Protein AF-A0A526TJ58-F1 (afdb_monomer)

Structure (mmCIF, N/CA/C/O backbone):
data_AF-A0A526TJ58-F1
#
_entry.id   AF-A0A526TJ58-F1
#
loop_
_atom_site.group_PDB
_atom_site.id
_atom_site.type_symbol
_atom_site.label_atom_id
_atom_site.label_alt_id
_atom_site.label_comp_id
_atom_site.label_asym_id
_atom_site.label_entity_id
_atom_site.label_seq_id
_atom_site.pdbx_PDB_ins_code
_atom_site.Cartn_x
_atom_site.Cartn_y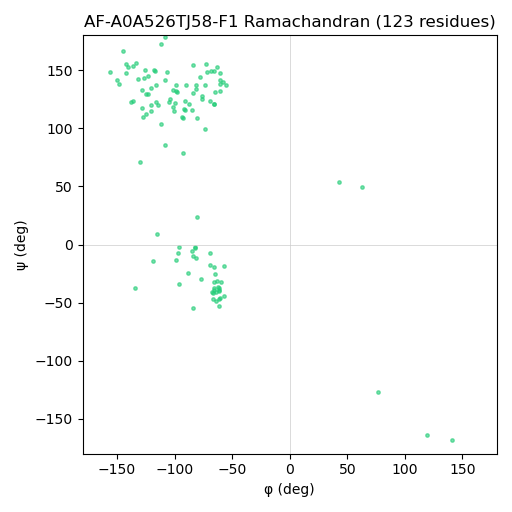
_atom_site.Cartn_z
_atom_site.occupancy
_atom_site.B_iso_or_equiv
_atom_site.auth_seq_id
_atom_site.auth_comp_id
_atom_site.auth_asym_id
_atom_site.auth_atom_id
_atom_site.pdbx_PDB_model_num
ATOM 1 N N . LYS A 1 1 ? -18.086 -5.359 22.900 1.00 91.00 1 LYS A N 1
ATOM 2 C CA . LYS A 1 1 ? -18.675 -4.005 22.788 1.00 91.00 1 LYS A CA 1
ATOM 3 C C . LYS A 1 1 ? -17.625 -2.907 22.737 1.00 91.00 1 LYS A C 1
ATOM 5 O O . LYS A 1 1 ? -16.603 -3.047 23.397 1.00 91.00 1 LYS A O 1
ATOM 10 N N . GLY A 1 2 ? -17.898 -1.819 22.021 1.00 97.38 2 GLY A N 1
ATOM 11 C CA . GLY A 1 2 ? -17.059 -0.619 22.021 1.00 97.38 2 GLY A CA 1
ATOM 12 C C . GLY A 1 2 ? -16.936 0.012 20.641 1.00 97.38 2 GLY A C 1
ATOM 13 O O . GLY A 1 2 ? -17.658 -0.345 19.713 1.00 97.38 2 GLY A O 1
ATOM 14 N N . ARG A 1 3 ? -16.010 0.953 20.512 1.00 97.62 3 ARG A N 1
ATOM 15 C CA . ARG A 1 3 ? -15.656 1.588 19.245 1.00 97.62 3 ARG A CA 1
ATOM 16 C C . ARG A 1 3 ? -14.277 1.099 18.822 1.00 97.62 3 ARG A C 1
ATOM 18 O O . ARG A 1 3 ? -13.432 0.923 19.690 1.00 97.62 3 ARG A O 1
ATOM 25 N N . LEU A 1 4 ? -14.089 0.874 17.526 1.00 98.25 4 LEU A N 1
ATOM 26 C CA . LEU A 1 4 ? -12.812 0.487 16.937 1.00 98.25 4 LEU A CA 1
ATOM 27 C C . LEU A 1 4 ? -12.484 1.449 15.792 1.00 98.25 4 LEU A C 1
ATOM 29 O O . LEU A 1 4 ? -13.163 1.431 14.760 1.00 98.25 4 LEU A O 1
ATOM 33 N N . ARG A 1 5 ? -11.477 2.301 15.989 1.00 97.94 5 ARG A N 1
ATOM 34 C CA . ARG A 1 5 ? -10.973 3.260 15.000 1.00 97.94 5 ARG A CA 1
ATOM 35 C C . ARG A 1 5 ? -9.854 2.628 14.188 1.00 97.94 5 ARG A C 1
ATOM 37 O O . ARG A 1 5 ? -8.849 2.188 14.741 1.00 97.94 5 ARG A O 1
ATOM 44 N N . ILE A 1 6 ? -10.023 2.617 12.874 1.00 97.56 6 ILE A N 1
ATOM 45 C CA . ILE A 1 6 ? -9.118 1.973 11.930 1.00 97.56 6 ILE A CA 1
ATOM 46 C C . ILE A 1 6 ? -8.640 3.006 10.913 1.00 97.56 6 ILE A C 1
ATOM 48 O O . ILE A 1 6 ? -9.466 3.666 10.289 1.00 97.56 6 ILE A O 1
ATOM 52 N N . SER A 1 7 ? -7.331 3.102 10.690 1.00 97.00 7 SER A N 1
ATOM 53 C CA . SER A 1 7 ? -6.779 3.797 9.520 1.00 97.00 7 SER A CA 1
ATOM 54 C C . SER A 1 7 ? -6.350 2.781 8.464 1.00 97.00 7 SER A C 1
ATOM 56 O O . SER A 1 7 ? -5.669 1.805 8.785 1.00 97.00 7 SER A O 1
ATOM 58 N N . ALA A 1 8 ? -6.716 2.989 7.199 1.00 96.44 8 ALA A N 1
ATOM 59 C CA . ALA A 1 8 ? -6.385 2.072 6.107 1.00 96.44 8 ALA A CA 1
ATOM 60 C C . ALA A 1 8 ? -6.048 2.808 4.794 1.00 96.44 8 ALA A C 1
ATOM 62 O O . ALA A 1 8 ? -6.545 3.916 4.584 1.00 96.44 8 ALA A O 1
ATOM 63 N N . PRO A 1 9 ? -5.261 2.195 3.884 1.00 94.31 9 PRO A N 1
ATOM 64 C CA . PRO A 1 9 ? -4.874 2.822 2.623 1.00 94.31 9 PRO A CA 1
ATOM 65 C C . PRO A 1 9 ? -6.090 3.030 1.722 1.00 94.31 9 PRO A C 1
ATOM 67 O O . PRO A 1 9 ? -7.037 2.227 1.749 1.00 94.31 9 PRO A O 1
ATOM 70 N N . LEU A 1 10 ? -6.067 4.070 0.891 1.00 92.38 10 LEU A N 1
ATOM 71 C CA . LEU A 1 10 ? -7.218 4.463 0.076 1.00 92.38 10 LEU A CA 1
ATOM 72 C C . LEU A 1 10 ? -7.623 3.351 -0.899 1.00 92.38 10 LEU A C 1
ATOM 74 O O . LEU A 1 10 ? -8.773 2.905 -0.895 1.00 92.38 10 LEU A O 1
ATOM 78 N N . LEU A 1 11 ? -6.668 2.848 -1.687 1.00 90.69 11 LEU A N 1
ATOM 79 C CA . LEU A 1 11 ? -6.932 1.809 -2.687 1.00 90.69 11 LEU A CA 1
ATOM 80 C C . LEU A 1 11 ? -7.396 0.494 -2.043 1.00 90.69 11 LEU A C 1
ATOM 82 O O . LEU A 1 11 ? -8.328 -0.153 -2.526 1.00 90.69 11 LEU A O 1
ATOM 86 N N . PHE A 1 12 ? -6.789 0.105 -0.917 1.00 92.94 12 PHE A N 1
ATOM 87 C CA . PHE A 1 12 ? -7.232 -1.063 -0.148 1.00 92.94 12 PHE A CA 1
ATOM 88 C C . PHE A 1 12 ? -8.672 -0.883 0.347 1.00 92.94 12 PHE A C 1
ATOM 90 O O . PHE A 1 12 ? -9.484 -1.811 0.317 1.00 92.94 12 PHE A O 1
ATOM 97 N N . SER A 1 13 ? -9.013 0.335 0.764 1.00 94.56 13 SER A N 1
ATOM 98 C CA . SER A 1 13 ? -10.341 0.640 1.277 1.00 94.56 13 SER A CA 1
ATOM 99 C C . SER A 1 13 ? -11.419 0.564 0.203 1.00 94.56 13 SER A C 1
ATOM 101 O O . SER A 1 13 ? -12.473 -0.031 0.435 1.00 94.56 13 SER A O 1
ATOM 103 N N . GLN A 1 14 ? -11.113 1.071 -0.992 1.00 93.19 14 GLN A N 1
ATOM 104 C CA . GLN A 1 14 ? -11.988 1.000 -2.163 1.00 93.19 14 GLN A CA 1
ATOM 105 C C . GLN A 1 14 ? -12.195 -0.435 -2.668 1.00 93.19 14 GLN A C 1
ATOM 107 O O . GLN A 1 14 ? -13.264 -0.757 -3.181 1.00 93.19 14 GLN A O 1
ATOM 112 N N . THR A 1 15 ? -11.194 -1.305 -2.519 1.00 93.25 15 THR A N 1
ATOM 113 C CA . THR A 1 15 ? -11.219 -2.661 -3.097 1.00 93.25 15 THR A CA 1
ATOM 114 C C . THR A 1 15 ? -11.684 -3.747 -2.124 1.00 93.25 15 THR A C 1
ATOM 116 O O . THR A 1 15 ? -12.329 -4.706 -2.551 1.00 93.25 15 THR A O 1
ATOM 119 N N . ALA A 1 16 ? -11.383 -3.626 -0.826 1.00 93.44 16 ALA A N 1
ATOM 120 C CA . ALA A 1 16 ? -11.575 -4.713 0.140 1.00 93.44 16 ALA A CA 1
ATOM 121 C C . ALA A 1 16 ? -12.248 -4.295 1.457 1.00 93.44 16 ALA A C 1
ATOM 123 O O . ALA A 1 16 ? -13.051 -5.068 1.996 1.00 93.44 16 ALA A O 1
ATOM 124 N N . MET A 1 17 ? -11.956 -3.101 1.986 1.00 9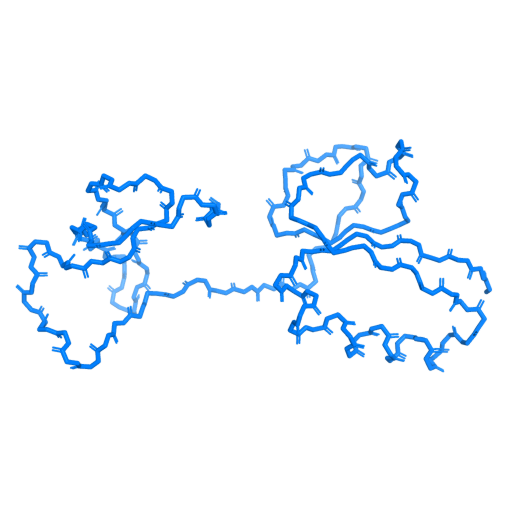4.75 17 MET A N 1
ATOM 125 C CA . MET A 1 17 ? -12.342 -2.753 3.363 1.00 94.75 17 MET A CA 1
ATOM 126 C C . MET A 1 17 ? -13.854 -2.749 3.587 1.00 94.75 17 MET A C 1
ATOM 128 O O . MET A 1 17 ? -14.300 -3.210 4.632 1.00 94.75 17 MET A O 1
ATOM 132 N N . GLY A 1 18 ? -14.657 -2.323 2.606 1.00 94.44 18 GLY A N 1
ATOM 133 C CA . GLY A 1 18 ? -16.121 -2.348 2.729 1.00 94.44 18 GLY A CA 1
ATOM 134 C C . GLY A 1 18 ? -16.675 -3.749 3.023 1.00 94.44 18 GLY A C 1
ATOM 135 O O . GLY A 1 18 ? -17.481 -3.924 3.937 1.00 94.44 18 GLY A O 1
ATOM 136 N N . ARG A 1 19 ? -16.181 -4.776 2.314 1.00 95.94 19 ARG A N 1
ATOM 137 C CA . ARG A 1 19 ? -16.584 -6.176 2.539 1.00 95.94 19 ARG A CA 1
ATOM 138 C C . ARG A 1 19 ? -16.114 -6.683 3.905 1.00 95.94 19 ARG A C 1
ATOM 140 O O . ARG A 1 19 ? -16.872 -7.363 4.593 1.00 95.94 19 ARG A O 1
ATOM 147 N N . ILE A 1 20 ? -14.884 -6.348 4.294 1.00 96.12 20 ILE A N 1
ATOM 148 C CA . ILE A 1 20 ? -14.302 -6.747 5.585 1.00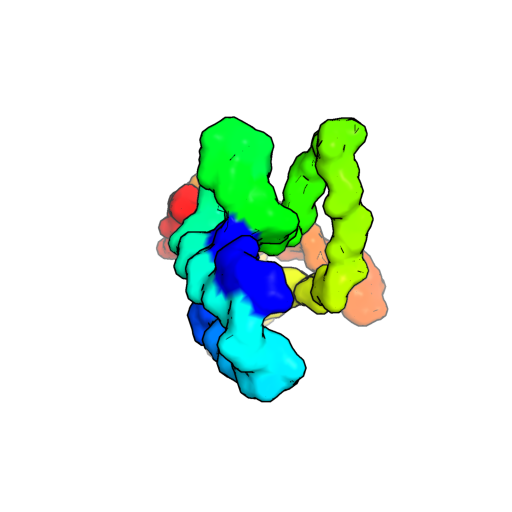 96.12 20 ILE A CA 1
ATOM 149 C C . ILE A 1 20 ? -15.080 -6.110 6.743 1.00 96.12 20 ILE A C 1
ATOM 151 O O . ILE A 1 20 ? -15.492 -6.816 7.662 1.00 96.12 20 ILE A O 1
ATOM 155 N N . ALA A 1 21 ? -15.328 -4.801 6.674 1.00 96.75 21 ALA A N 1
ATOM 156 C CA . ALA A 1 21 ? -16.054 -4.043 7.687 1.00 96.75 21 ALA A CA 1
ATOM 157 C C . ALA A 1 21 ? -17.485 -4.563 7.861 1.00 96.75 21 ALA A C 1
ATOM 159 O O . ALA A 1 21 ? -17.911 -4.799 8.989 1.00 96.75 21 ALA A O 1
ATOM 160 N N . ALA A 1 22 ? -18.201 -4.810 6.759 1.00 97.31 22 ALA A N 1
ATOM 161 C CA . ALA A 1 22 ? -19.550 -5.367 6.808 1.00 97.31 22 ALA A CA 1
ATOM 162 C C . ALA A 1 22 ? -19.569 -6.759 7.462 1.00 97.31 22 ALA A C 1
ATOM 164 O O . ALA A 1 22 ? -20.370 -7.011 8.362 1.00 97.31 22 ALA A O 1
ATOM 165 N N . GLY A 1 23 ? -18.652 -7.649 7.065 1.00 98.12 23 GLY A N 1
ATOM 166 C CA . GLY A 1 23 ? -18.537 -8.981 7.665 1.00 98.12 23 GLY A CA 1
ATOM 167 C C . GLY A 1 23 ? -18.203 -8.935 9.159 1.00 98.12 23 GLY A C 1
ATOM 168 O O . GLY A 1 23 ? -18.777 -9.686 9.948 1.00 98.12 23 GLY A O 1
ATOM 169 N N . PHE A 1 24 ? -17.316 -8.024 9.564 1.00 98.00 24 PHE A N 1
ATOM 170 C CA . PHE A 1 24 ? -16.972 -7.825 10.969 1.00 98.00 24 PHE A CA 1
ATOM 171 C C . PHE A 1 24 ? -18.157 -7.276 11.775 1.00 98.00 24 PHE A C 1
ATOM 173 O O . PHE A 1 24 ? -18.472 -7.825 12.827 1.00 98.00 24 PHE A O 1
ATOM 180 N N . ALA A 1 25 ? -18.843 -6.246 11.272 1.00 97.94 25 ALA A N 1
ATOM 181 C CA . ALA A 1 25 ? -19.984 -5.626 11.947 1.00 97.94 25 ALA A CA 1
ATOM 182 C C . ALA A 1 25 ? -21.149 -6.610 12.151 1.00 97.94 25 ALA A C 1
ATOM 184 O O . ALA A 1 25 ? -21.773 -6.611 13.208 1.00 97.94 25 ALA A O 1
ATOM 185 N N . LEU A 1 26 ? -21.398 -7.500 11.180 1.00 98.31 26 LEU A N 1
ATOM 186 C CA . LEU A 1 26 ? -22.393 -8.571 11.318 1.00 98.31 26 LEU A CA 1
ATOM 187 C C . LEU A 1 26 ? -22.009 -9.590 12.398 1.00 98.31 26 LEU A C 1
ATOM 189 O O . LEU A 1 26 ? -22.871 -10.070 13.131 1.00 98.31 26 LEU A O 1
ATOM 193 N N . LYS A 1 27 ? -20.719 -9.929 12.503 1.00 98.50 27 LYS A N 1
ATOM 194 C CA . LYS A 1 27 ? -20.219 -10.902 13.485 1.00 98.50 27 LYS A CA 1
ATOM 195 C C . LYS A 1 27 ? -20.124 -10.321 14.900 1.00 98.50 27 LYS A C 1
ATOM 197 O O . LYS A 1 27 ? -20.262 -11.062 15.870 1.00 98.50 27 LYS A O 1
ATOM 202 N N . PHE A 1 28 ? -19.887 -9.017 15.019 1.00 98.38 28 PHE A N 1
ATOM 203 C CA . PHE A 1 28 ? -19.675 -8.317 16.286 1.00 98.38 28 PHE A CA 1
ATOM 204 C C . PHE A 1 28 ? -20.565 -7.065 16.377 1.00 98.38 28 PHE A C 1
ATOM 206 O O . PHE A 1 28 ? -20.055 -5.945 16.338 1.00 98.38 28 PHE A O 1
ATOM 213 N N . PRO A 1 29 ? -21.892 -7.228 16.542 1.00 97.94 29 PRO A N 1
ATOM 214 C CA . PRO A 1 29 ? -22.859 -6.126 16.446 1.00 97.94 29 PRO A CA 1
ATOM 215 C C . PRO A 1 29 ? -22.715 -5.065 17.546 1.00 97.94 29 PRO A C 1
ATOM 217 O O . PRO A 1 29 ? -23.179 -3.940 17.400 1.00 97.94 29 PRO A O 1
ATOM 220 N N . GLU A 1 30 ? -22.053 -5.399 18.654 1.00 98.38 30 GLU A N 1
ATOM 221 C CA . GLU A 1 30 ? -21.775 -4.452 19.737 1.00 98.38 30 GLU A CA 1
ATOM 222 C C . GLU A 1 30 ? -20.539 -3.570 19.481 1.00 98.38 30 GLU A C 1
ATOM 224 O O . GLU A 1 30 ? -20.171 -2.763 20.343 1.00 98.38 30 GLU A O 1
ATOM 229 N N . VAL A 1 31 ? -19.827 -3.780 18.369 1.00 98.44 31 VAL A N 1
ATOM 230 C CA . VAL A 1 31 ? -18.640 -3.005 17.995 1.00 98.44 31 VAL A CA 1
ATOM 231 C C . VAL A 1 31 ? -18.996 -2.034 16.877 1.00 98.44 31 VAL A C 1
ATOM 233 O O . VAL A 1 31 ? -19.421 -2.435 15.797 1.00 98.44 31 VAL A O 1
ATOM 236 N N . ARG A 1 32 ? -18.772 -0.742 17.116 1.00 98.00 32 ARG A N 1
ATOM 237 C CA . ARG A 1 32 ? -18.896 0.302 16.098 1.00 98.00 32 ARG A CA 1
ATOM 238 C C . ARG A 1 32 ? -17.546 0.533 15.428 1.00 98.00 32 ARG A C 1
ATOM 240 O O . ARG A 1 32 ? -16.605 0.973 16.085 1.00 98.00 32 ARG A O 1
ATOM 247 N N . LEU A 1 33 ? -17.472 0.266 14.129 1.00 98.00 33 LEU A N 1
ATOM 248 C CA . LEU A 1 33 ? -16.294 0.567 13.319 1.00 98.00 33 LEU A CA 1
ATOM 249 C C . LEU A 1 33 ? -16.290 2.042 12.897 1.00 98.00 33 LEU A C 1
ATOM 251 O O . LEU A 1 33 ? -17.300 2.553 12.414 1.00 98.00 33 LEU A O 1
ATOM 255 N N . GLU A 1 34 ? -15.143 2.697 13.034 1.00 97.31 34 GLU A N 1
ATOM 256 C CA . GLU A 1 34 ? -14.833 3.987 12.413 1.00 97.31 34 GLU A CA 1
ATOM 257 C C . GLU A 1 34 ? -13.606 3.791 11.530 1.00 97.31 34 GLU A C 1
ATOM 259 O O . GLU A 1 34 ? -12.539 3.463 12.036 1.00 97.31 34 GLU A O 1
ATOM 264 N N . VAL A 1 35 ? -13.755 3.943 10.215 1.00 96.69 35 VAL A N 1
ATOM 265 C CA . VAL A 1 35 ? -12.663 3.711 9.263 1.00 96.69 35 VAL A CA 1
ATOM 266 C C . VAL A 1 35 ? -12.288 5.027 8.594 1.00 96.69 35 VAL A C 1
ATOM 268 O O . VAL A 1 35 ? -13.117 5.623 7.908 1.00 96.69 35 VAL A O 1
ATOM 271 N N . THR A 1 36 ? -11.038 5.444 8.766 1.00 96.00 36 THR A N 1
ATOM 272 C CA . THR A 1 36 ? -10.420 6.557 8.042 1.00 96.00 36 THR A CA 1
ATOM 273 C C . THR A 1 36 ? -9.591 6.004 6.888 1.00 96.00 36 THR A C 1
ATOM 275 O O . THR A 1 36 ? -8.799 5.077 7.070 1.00 96.00 36 THR A O 1
ATOM 278 N N . THR A 1 37 ? -9.772 6.566 5.694 1.00 95.31 37 THR A N 1
ATOM 279 C CA . THR A 1 37 ? -9.097 6.113 4.472 1.00 95.31 37 THR A CA 1
ATOM 280 C C . THR A 1 37 ? -8.105 7.167 3.994 1.00 95.31 37 THR A C 1
ATOM 282 O O . THR A 1 37 ? -8.512 8.185 3.435 1.00 95.31 37 THR A O 1
ATOM 285 N N . GLU A 1 38 ? -6.818 6.933 4.220 1.00 90.94 38 GLU A N 1
ATOM 286 C CA . GLU A 1 38 ? -5.741 7.861 3.869 1.00 90.94 38 GLU A CA 1
ATOM 287 C C . GLU A 1 38 ? -4.411 7.113 3.707 1.00 90.94 38 GLU A C 1
ATOM 289 O O . GLU A 1 38 ? -4.173 6.106 4.375 1.00 90.94 38 GLU A O 1
ATOM 294 N N . ASP A 1 39 ? -3.543 7.611 2.825 1.00 88.69 39 ASP A N 1
ATOM 295 C CA . ASP A 1 39 ? -2.263 6.960 2.497 1.00 88.69 39 ASP A CA 1
ATOM 296 C C . ASP A 1 39 ? -1.070 7.523 3.286 1.00 88.69 39 ASP A C 1
ATOM 298 O O . ASP A 1 39 ? 0.047 7.026 3.168 1.00 88.69 39 ASP A O 1
ATOM 302 N N . ARG A 1 40 ? -1.285 8.542 4.127 1.00 88.31 40 ARG A N 1
ATOM 303 C CA . ARG A 1 40 ? -0.216 9.098 4.965 1.00 88.31 40 ARG A CA 1
ATOM 304 C C . ARG A 1 40 ? 0.163 8.159 6.115 1.00 88.31 40 ARG A C 1
ATOM 306 O O . ARG A 1 40 ? -0.654 7.372 6.613 1.00 88.31 40 ARG A O 1
ATOM 313 N N . ALA A 1 41 ? 1.398 8.309 6.587 1.00 87.00 41 ALA A N 1
ATOM 314 C CA . ALA A 1 41 ? 1.776 7.833 7.909 1.00 87.00 41 ALA A CA 1
ATOM 315 C C . ALA A 1 41 ? 0.922 8.544 8.974 1.00 87.00 41 ALA A C 1
ATOM 317 O O . ALA A 1 41 ? 0.589 9.726 8.836 1.00 87.00 41 ALA A O 1
ATOM 318 N N . VAL A 1 42 ? 0.529 7.790 9.996 1.00 89.94 42 VAL A N 1
ATOM 319 C CA . VAL A 1 42 ? -0.280 8.270 11.119 1.00 89.94 42 VAL A CA 1
ATOM 320 C C . VAL A 1 42 ? 0.437 7.911 12.405 1.00 89.94 42 VAL A C 1
ATOM 322 O O . VAL A 1 42 ? 1.022 6.828 12.488 1.00 89.94 42 VAL A O 1
ATOM 325 N N . ASP A 1 43 ? 0.360 8.783 13.400 1.00 90.38 43 ASP A N 1
ATOM 326 C CA . ASP A 1 43 ? 0.741 8.408 14.756 1.00 90.38 43 ASP A CA 1
ATOM 327 C C . ASP A 1 43 ? -0.435 7.657 15.385 1.00 90.38 43 ASP A C 1
ATOM 329 O O . ASP A 1 43 ? -1.499 8.218 15.654 1.00 90.38 43 ASP A O 1
ATOM 333 N N . MET A 1 44 ? -0.275 6.348 15.567 1.00 91.56 44 MET A N 1
ATOM 334 C CA . MET A 1 44 ? -1.353 5.499 16.066 1.00 91.56 44 MET A CA 1
ATOM 335 C C . MET A 1 44 ? -1.788 5.883 17.490 1.00 91.56 44 MET A C 1
ATOM 337 O O . MET A 1 44 ? -2.967 5.733 17.822 1.00 91.56 44 MET A O 1
ATOM 341 N N . ILE A 1 45 ? -0.865 6.391 18.311 1.00 89.75 45 ILE A N 1
ATOM 342 C CA . ILE A 1 45 ? -1.100 6.716 19.719 1.00 89.75 45 ILE A CA 1
ATOM 343 C C . ILE A 1 45 ? -1.713 8.111 19.831 1.00 89.75 45 ILE A C 1
ATOM 345 O O . ILE A 1 45 ? -2.791 8.257 20.413 1.00 89.75 45 ILE A O 1
ATOM 349 N N . GLU A 1 46 ? -1.064 9.123 19.255 1.00 93.00 46 GLU A N 1
ATOM 350 C CA . GLU A 1 46 ? -1.511 10.516 19.350 1.00 93.00 46 GLU A CA 1
ATOM 351 C C . GLU A 1 46 ? -2.848 10.742 18.631 1.00 93.00 46 GLU A C 1
ATOM 353 O O . GLU A 1 46 ? -3.714 11.460 19.134 1.00 93.00 46 GLU A O 1
ATOM 358 N N . GLU A 1 47 ? -3.069 10.084 17.488 1.00 93.81 47 GLU A N 1
ATOM 359 C CA . GLU A 1 47 ? -4.319 10.206 16.723 1.00 93.81 47 GLU A CA 1
ATOM 360 C C . GLU A 1 47 ? -5.431 9.259 17.222 1.00 93.81 47 GLU A C 1
ATOM 362 O O . GLU A 1 47 ? -6.585 9.317 16.764 1.00 93.81 47 GLU A O 1
ATOM 367 N N . GLY A 1 48 ? -5.095 8.395 18.187 1.00 94.69 48 GLY A N 1
ATOM 368 C CA . GLY A 1 48 ? -6.010 7.470 18.844 1.00 94.69 48 GLY A CA 1
ATOM 369 C C . GLY A 1 48 ? -6.606 6.447 17.883 1.00 94.69 48 GLY A C 1
ATOM 370 O O . GLY A 1 48 ? -7.828 6.290 17.841 1.00 94.69 48 GLY A O 1
ATOM 371 N N . TYR A 1 49 ? -5.774 5.788 17.078 1.00 96.69 49 TYR A N 1
ATOM 372 C CA . TYR A 1 49 ? -6.186 4.642 16.268 1.00 96.69 49 TYR A CA 1
ATOM 373 C C . TYR A 1 49 ? -5.990 3.339 17.046 1.00 96.69 49 TYR A C 1
ATOM 375 O O . TYR A 1 49 ? -4.956 3.111 17.661 1.00 96.69 49 TYR A O 1
ATOM 383 N N . ASP A 1 50 ? -6.972 2.443 16.962 1.00 96.62 50 ASP A N 1
ATOM 384 C CA . ASP A 1 50 ? -6.895 1.114 17.578 1.00 96.62 50 ASP A CA 1
ATOM 385 C C . ASP A 1 50 ? -6.251 0.083 16.637 1.00 96.62 50 ASP A C 1
ATOM 387 O O . ASP A 1 50 ? -5.717 -0.936 17.075 1.00 96.62 50 ASP A O 1
ATOM 391 N N . LEU A 1 51 ? -6.312 0.333 15.323 1.00 95.81 51 LEU A N 1
ATOM 392 C CA . LEU A 1 51 ? -5.689 -0.487 14.287 1.00 95.81 51 LEU A CA 1
ATOM 393 C C . LEU A 1 51 ? -5.260 0.377 13.098 1.00 95.81 51 LEU A C 1
ATOM 395 O O . LEU A 1 51 ? -6.022 1.209 12.605 1.00 95.81 51 LEU A O 1
ATOM 399 N N . VAL A 1 52 ? -4.073 0.106 12.566 1.00 95.62 52 VAL A N 1
ATOM 400 C CA . VAL A 1 52 ? -3.581 0.725 11.335 1.00 95.62 52 VAL A CA 1
ATOM 401 C C . VAL A 1 52 ? -3.205 -0.369 10.335 1.00 95.62 52 VAL A C 1
ATOM 403 O O . VAL A 1 52 ? -2.484 -1.311 10.655 1.00 95.62 52 VAL A O 1
ATOM 406 N N . ILE A 1 53 ? -3.717 -0.256 9.109 1.00 95.19 53 ILE A N 1
ATOM 407 C CA . ILE A 1 53 ? -3.347 -1.101 7.970 1.00 95.19 53 ILE A CA 1
ATOM 408 C C . ILE A 1 53 ? -2.442 -0.271 7.062 1.00 95.19 53 ILE A C 1
ATOM 410 O O . ILE A 1 53 ? -2.841 0.807 6.623 1.00 95.19 53 ILE A O 1
ATOM 414 N N . ARG A 1 54 ? -1.240 -0.761 6.749 1.00 93.25 54 ARG A N 1
ATOM 415 C CA . ARG A 1 54 ? -0.305 -0.109 5.818 1.00 93.25 54 ARG A CA 1
ATOM 416 C C . ARG A 1 54 ? 0.396 -1.132 4.936 1.00 93.25 54 ARG A C 1
ATOM 418 O O . ARG A 1 54 ? 0.549 -2.294 5.313 1.00 93.25 54 ARG A O 1
ATOM 425 N N . VAL A 1 55 ? 0.788 -0.684 3.749 1.00 91.19 55 VAL A N 1
ATOM 426 C CA . VAL A 1 55 ? 1.606 -1.459 2.814 1.00 91.19 55 VAL A CA 1
ATOM 427 C C . VAL A 1 55 ? 3.059 -1.203 3.177 1.00 91.19 55 VAL A C 1
ATOM 429 O O . VAL A 1 55 ? 3.470 -0.052 3.181 1.00 91.19 55 VAL A O 1
ATOM 432 N N . ASN A 1 56 ? 3.799 -2.265 3.504 1.00 89.50 56 ASN A N 1
ATOM 433 C CA . ASN A 1 56 ? 5.228 -2.214 3.835 1.00 89.50 56 ASN A CA 1
ATOM 434 C C . ASN A 1 56 ? 5.621 -1.031 4.752 1.00 89.50 56 ASN A C 1
ATOM 436 O O . ASN A 1 56 ? 6.489 -0.253 4.367 1.00 89.50 56 ASN A O 1
ATOM 440 N N . PRO A 1 57 ? 4.974 -0.854 5.923 1.00 90.69 57 PRO A N 1
ATOM 441 C CA . PRO A 1 57 ? 5.345 0.226 6.830 1.00 90.69 57 PRO A CA 1
ATOM 442 C C . PRO A 1 57 ? 6.781 0.050 7.329 1.00 90.69 57 PRO A C 1
ATOM 444 O O . PRO A 1 57 ? 7.264 -1.083 7.448 1.00 90.69 57 PRO A O 1
ATOM 447 N N . ASP A 1 58 ? 7.424 1.163 7.673 1.00 89.38 58 ASP A N 1
ATOM 448 C CA . ASP A 1 58 ? 8.703 1.131 8.373 1.00 89.38 58 ASP A CA 1
ATOM 449 C C . ASP A 1 58 ? 8.561 0.417 9.730 1.00 89.38 58 ASP A C 1
ATOM 451 O O . ASP A 1 58 ? 7.495 0.476 10.356 1.00 89.38 58 ASP A O 1
ATOM 455 N N . PRO A 1 59 ? 9.606 -0.290 10.198 1.00 88.69 59 PRO A N 1
ATOM 456 C CA . PRO A 1 59 ? 9.592 -0.898 11.521 1.00 88.69 59 PRO A CA 1
ATOM 457 C C . PRO A 1 59 ? 9.425 0.160 12.618 1.00 88.69 59 PRO A C 1
ATOM 459 O O . PRO A 1 59 ? 10.164 1.140 12.652 1.00 88.69 59 PRO A O 1
ATOM 462 N N . ASP A 1 60 ? 8.506 -0.089 13.547 1.00 89.25 60 ASP A N 1
ATOM 463 C CA . ASP A 1 60 ? 8.292 0.728 14.741 1.00 89.25 60 ASP A CA 1
ATOM 464 C C . ASP A 1 60 ? 8.306 -0.186 15.971 1.00 89.25 60 ASP A C 1
ATOM 466 O O . ASP A 1 60 ? 7.483 -1.095 16.095 1.00 89.25 60 ASP A O 1
ATOM 470 N N . GLU A 1 61 ? 9.267 0.034 16.869 1.00 90.00 61 GLU A N 1
ATOM 471 C CA . GLU A 1 61 ? 9.458 -0.783 18.073 1.00 90.00 61 GLU A CA 1
ATOM 472 C C . GLU A 1 61 ? 8.340 -0.600 19.111 1.00 90.00 61 GLU A C 1
ATOM 474 O O . GLU A 1 61 ? 8.165 -1.451 19.985 1.00 90.00 61 GLU A O 1
ATOM 479 N N . SER A 1 62 ? 7.562 0.482 19.015 1.00 90.31 62 SER A N 1
ATOM 480 C CA . SER A 1 62 ? 6.418 0.740 19.892 1.00 90.31 62 SER A CA 1
ATOM 481 C C . SER A 1 62 ? 5.150 -0.012 19.472 1.00 90.31 62 SER A C 1
ATOM 483 O O . SER A 1 62 ? 4.191 -0.086 20.246 1.00 90.31 62 SER A O 1
ATOM 485 N N . LEU A 1 63 ? 5.140 -0.607 18.272 1.00 91.69 63 LEU A N 1
ATOM 486 C CA . LEU A 1 63 ? 3.963 -1.223 17.668 1.00 91.69 63 LEU A CA 1
ATOM 487 C C . LEU A 1 63 ? 4.139 -2.729 17.450 1.00 91.69 63 LEU A C 1
ATOM 489 O O . LEU A 1 63 ? 5.216 -3.243 17.157 1.00 91.69 63 LEU A O 1
ATOM 493 N N . ILE A 1 64 ? 3.024 -3.461 17.527 1.00 93.31 64 ILE A N 1
ATOM 494 C CA . ILE A 1 64 ? 2.971 -4.872 17.132 1.00 93.31 64 ILE A CA 1
ATOM 495 C C . ILE A 1 64 ? 2.330 -4.969 15.750 1.00 93.31 64 ILE A C 1
ATOM 497 O O . ILE A 1 64 ? 1.158 -4.639 15.566 1.00 93.31 64 ILE A O 1
ATOM 501 N N . GLY A 1 65 ? 3.092 -5.479 14.784 1.00 93.62 65 GLY A N 1
ATOM 502 C CA . GLY A 1 65 ? 2.638 -5.694 13.413 1.00 93.62 65 GLY A CA 1
ATOM 503 C C . GLY A 1 65 ? 2.408 -7.167 13.077 1.00 93.62 65 GLY A C 1
ATOM 504 O O . GLY A 1 65 ? 3.116 -8.060 13.545 1.00 93.62 65 GLY A O 1
ATOM 505 N N . ARG A 1 66 ? 1.441 -7.436 12.193 1.00 94.12 66 ARG A N 1
ATOM 506 C CA . ARG A 1 66 ? 1.271 -8.751 11.560 1.00 94.12 66 ARG A CA 1
ATOM 507 C C . ARG A 1 66 ? 0.948 -8.599 10.081 1.00 94.12 66 ARG A C 1
ATOM 509 O O . ARG A 1 66 ? -0.082 -8.039 9.717 1.00 94.12 66 ARG A O 1
ATOM 516 N N . ALA A 1 67 ? 1.773 -9.204 9.228 1.00 94.88 67 ALA A N 1
ATOM 517 C CA . ALA A 1 67 ? 1.442 -9.357 7.818 1.00 94.88 67 ALA A CA 1
ATOM 518 C C . ALA A 1 67 ? 0.226 -10.290 7.661 1.00 94.88 67 ALA A C 1
ATOM 520 O O . ALA A 1 67 ? 0.262 -11.449 8.085 1.00 94.88 67 ALA A O 1
ATOM 521 N N . PHE A 1 68 ? -0.847 -9.789 7.047 1.00 93.06 68 PHE A N 1
ATOM 522 C CA . PHE A 1 68 ? -2.076 -10.554 6.788 1.00 93.06 68 PHE A CA 1
ATOM 523 C C . PHE A 1 68 ? -2.402 -10.689 5.295 1.00 93.06 68 PHE A C 1
ATOM 525 O O . PHE A 1 68 ? -3.230 -11.515 4.918 1.00 93.06 68 PHE A O 1
ATOM 532 N N . LEU A 1 69 ? -1.742 -9.898 4.447 1.00 91.88 69 LEU A N 1
ATOM 533 C CA . LEU A 1 69 ? -1.902 -9.906 3.001 1.00 91.88 69 LEU A CA 1
ATOM 534 C C . LEU A 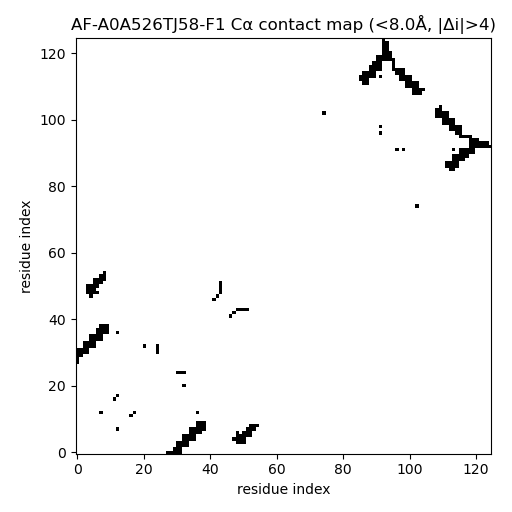1 69 ? -0.540 -9.687 2.340 1.00 91.88 69 LEU A C 1
ATOM 536 O O . LEU A 1 69 ? 0.320 -8.996 2.883 1.00 91.88 69 LEU A O 1
ATOM 540 N N . ARG A 1 70 ? -0.355 -10.287 1.165 1.00 92.12 70 ARG A N 1
ATOM 541 C CA . ARG A 1 70 ? 0.736 -9.977 0.241 1.00 92.12 70 ARG A CA 1
ATOM 542 C C . ARG A 1 70 ? 0.127 -9.726 -1.125 1.00 92.12 70 ARG A C 1
ATOM 544 O O . ARG A 1 70 ? -0.692 -10.528 -1.577 1.00 92.12 70 ARG A O 1
ATOM 551 N N . ASP A 1 71 ? 0.540 -8.656 -1.774 1.00 88.44 71 ASP A N 1
ATOM 552 C CA . ASP A 1 71 ? 0.233 -8.385 -3.167 1.00 88.44 71 ASP A CA 1
ATOM 553 C C . ASP A 1 71 ? 1.490 -8.556 -4.034 1.00 88.44 71 ASP A C 1
ATOM 555 O O . ASP A 1 71 ? 2.560 -8.969 -3.572 1.00 88.44 71 ASP A O 1
ATOM 559 N N . ARG A 1 72 ? 1.323 -8.354 -5.340 1.00 87.75 72 ARG A N 1
ATOM 560 C CA . ARG A 1 72 ? 2.415 -8.371 -6.309 1.00 87.75 72 ARG A CA 1
ATOM 561 C C . ARG A 1 72 ? 2.229 -7.203 -7.253 1.00 87.75 72 ARG A C 1
ATOM 563 O O . ARG A 1 72 ? 1.212 -7.129 -7.938 1.00 87.75 72 ARG A O 1
ATOM 570 N N . LEU A 1 73 ? 3.244 -6.353 -7.340 1.00 87.44 73 LEU A N 1
ATOM 571 C CA . LEU A 1 73 ? 3.343 -5.412 -8.439 1.00 87.44 73 LEU A CA 1
ATOM 572 C C . LEU A 1 73 ? 3.802 -6.160 -9.694 1.00 87.44 73 LEU A C 1
ATOM 574 O O . LEU A 1 73 ? 4.815 -6.862 -9.673 1.00 87.44 73 LEU A O 1
ATOM 578 N N . VAL A 1 74 ? 3.063 -5.994 -10.787 1.00 91.12 74 VAL A N 1
ATOM 579 C CA . VAL A 1 74 ? 3.392 -6.564 -12.095 1.00 91.12 74 VAL A CA 1
ATOM 580 C C . VAL A 1 74 ? 3.499 -5.457 -13.133 1.00 91.12 74 VAL A C 1
ATOM 582 O O . VAL A 1 74 ? 2.759 -4.476 -13.083 1.00 91.12 74 VAL A O 1
ATOM 585 N N . VAL A 1 75 ? 4.420 -5.622 -14.081 1.00 90.44 75 VAL A N 1
ATOM 586 C CA . VAL A 1 75 ? 4.501 -4.752 -15.256 1.00 90.44 75 VAL A CA 1
ATOM 587 C C . VAL A 1 75 ? 3.517 -5.265 -16.294 1.00 90.44 75 VAL A C 1
ATOM 589 O O . VAL A 1 75 ? 3.489 -6.457 -16.602 1.00 90.44 75 VAL A O 1
ATOM 592 N N . VAL A 1 76 ? 2.706 -4.357 -16.824 1.00 92.38 76 VAL A N 1
ATOM 593 C CA . VAL A 1 76 ? 1.735 -4.639 -17.879 1.00 92.38 76 VAL A CA 1
ATOM 594 C C . VAL A 1 76 ? 1.962 -3.680 -19.037 1.00 92.38 76 VAL A C 1
ATOM 596 O O . VAL A 1 76 ? 2.403 -2.550 -18.844 1.00 92.38 76 VAL A O 1
ATOM 599 N N . ALA A 1 77 ? 1.647 -4.135 -20.241 1.00 91.50 77 ALA A N 1
ATOM 600 C CA . ALA A 1 77 ? 1.697 -3.328 -21.447 1.00 91.50 77 ALA A CA 1
ATOM 601 C C . ALA A 1 77 ? 0.444 -3.587 -22.283 1.00 91.50 77 ALA A C 1
ATOM 603 O O . ALA A 1 77 ? -0.149 -4.668 -22.214 1.00 91.50 77 ALA A O 1
ATOM 604 N N . SER A 1 78 ? 0.054 -2.602 -23.093 1.00 91.00 78 SER A N 1
ATOM 605 C CA . SER A 1 78 ? -0.954 -2.826 -24.128 1.00 91.00 78 SER A CA 1
ATOM 606 C C . SER A 1 78 ? -0.474 -3.938 -25.070 1.00 91.00 78 SER A C 1
ATOM 608 O O . SER A 1 78 ? 0.694 -3.919 -25.462 1.00 91.00 78 SER A O 1
ATOM 610 N N . PRO A 1 79 ? -1.350 -4.856 -25.517 1.00 90.88 79 PRO A N 1
ATOM 611 C CA . PRO A 1 79 ? -1.001 -5.838 -26.546 1.00 90.88 79 PRO A CA 1
ATOM 612 C C . PRO A 1 79 ? -0.514 -5.209 -27.861 1.00 90.88 79 PRO A C 1
ATOM 614 O O . PRO A 1 79 ? 0.109 -5.890 -28.668 1.00 90.88 79 PRO A O 1
ATOM 617 N N . GLN A 1 80 ? -0.809 -3.924 -28.084 1.00 90.00 80 GLN A N 1
ATOM 618 C CA . GLN A 1 80 ? -0.381 -3.160 -29.258 1.00 90.00 80 GLN A CA 1
ATOM 619 C C . GLN A 1 80 ? 1.031 -2.573 -29.119 1.00 90.00 80 GLN A C 1
ATOM 621 O O . GLN A 1 80 ? 1.563 -2.053 -30.098 1.00 90.00 80 GLN A O 1
ATOM 626 N N . LEU A 1 81 ? 1.641 -2.627 -27.928 1.00 88.00 81 LEU A N 1
ATOM 627 C CA . LEU A 1 81 ? 2.996 -2.125 -27.727 1.00 88.00 81 LEU A CA 1
ATOM 628 C C . LEU A 1 81 ? 3.999 -3.040 -28.459 1.00 88.00 81 LEU A C 1
ATOM 630 O O . LEU A 1 81 ? 4.029 -4.245 -28.186 1.00 88.00 81 LEU A O 1
ATOM 634 N N . PRO A 1 82 ? 4.837 -2.508 -29.370 1.00 83.12 82 PRO A N 1
ATOM 635 C CA . PRO A 1 82 ? 5.843 -3.307 -30.058 1.00 83.12 82 PRO A CA 1
ATOM 636 C C . PRO A 1 82 ? 6.837 -3.932 -29.075 1.00 83.12 82 PRO A C 1
ATOM 638 O O . PRO A 1 82 ? 7.325 -3.270 -28.163 1.00 83.12 82 PRO A O 1
ATOM 641 N N . ARG A 1 83 ? 7.202 -5.200 -29.298 1.00 72.81 83 ARG A N 1
ATOM 642 C CA . ARG A 1 83 ? 8.144 -5.944 -28.436 1.00 72.81 83 ARG A CA 1
ATOM 643 C C . ARG A 1 83 ? 9.598 -5.456 -28.502 1.00 72.81 83 ARG A C 1
ATOM 645 O O . ARG A 1 83 ? 10.427 -5.957 -27.755 1.00 72.81 83 ARG A O 1
ATOM 652 N N . THR A 1 84 ? 9.908 -4.534 -29.408 1.00 70.75 84 THR A N 1
ATOM 653 C CA . THR A 1 84 ? 11.272 -4.082 -29.726 1.00 70.75 84 THR A CA 1
ATOM 654 C C . THR A 1 84 ? 11.524 -2.616 -29.371 1.00 70.75 84 THR A C 1
ATOM 656 O O . THR A 1 84 ? 12.532 -2.065 -29.800 1.00 70.75 84 THR A O 1
ATOM 659 N N . GLY A 1 85 ? 10.602 -1.953 -28.665 1.00 65.06 85 GLY A N 1
ATOM 660 C CA . GLY A 1 85 ? 10.824 -0.587 -28.195 1.00 65.06 85 GLY A CA 1
ATOM 661 C C . GLY A 1 85 ? 11.818 -0.597 -27.041 1.00 65.06 85 GLY A C 1
ATOM 662 O O . GLY A 1 85 ? 11.427 -0.926 -25.928 1.00 65.06 85 GLY A O 1
ATOM 663 N N . ASP A 1 86 ? 13.083 -0.287 -27.313 1.00 80.25 86 ASP A N 1
ATOM 664 C CA . ASP A 1 86 ? 14.108 -0.068 -26.291 1.00 80.25 86 ASP A CA 1
ATOM 665 C C . ASP A 1 86 ? 14.737 1.327 -26.504 1.00 80.25 86 ASP A C 1
ATOM 667 O O . ASP A 1 86 ? 15.373 1.543 -27.544 1.00 80.25 86 ASP A O 1
ATOM 671 N N . PRO A 1 87 ? 14.525 2.301 -25.590 1.00 88.81 87 PRO A N 1
ATOM 672 C CA . PRO A 1 87 ? 13.684 2.210 -24.390 1.00 88.81 87 PRO A CA 1
ATOM 673 C C . PRO A 1 87 ? 12.187 2.099 -24.724 1.00 88.81 87 PRO A C 1
ATOM 675 O O . PRO A 1 87 ? 11.709 2.644 -25.723 1.00 88.81 87 PRO A O 1
ATOM 678 N N . ALA A 1 88 ? 11.427 1.408 -23.873 1.00 91.00 88 ALA A N 1
ATOM 679 C CA . ALA A 1 88 ? 9.984 1.272 -24.042 1.00 91.00 88 ALA A CA 1
ATOM 680 C C . ALA A 1 88 ? 9.263 2.523 -23.510 1.00 91.00 88 ALA A C 1
ATOM 682 O O . ALA A 1 88 ? 9.589 2.987 -22.414 1.00 91.00 88 ALA A O 1
ATOM 683 N N . PRO A 1 89 ? 8.251 3.063 -24.216 1.00 92.25 89 PRO A N 1
ATOM 684 C CA . PRO A 1 89 ? 7.426 4.124 -23.659 1.00 92.25 89 PRO A CA 1
ATOM 685 C C . PRO A 1 89 ? 6.645 3.584 -22.456 1.00 92.25 89 PRO A C 1
ATOM 687 O O . PRO A 1 89 ? 6.010 2.528 -22.543 1.00 92.25 89 PRO A O 1
ATOM 690 N N . GLY A 1 90 ? 6.662 4.304 -21.338 1.00 92.12 90 GLY A N 1
ATOM 691 C CA . GLY A 1 90 ? 6.001 3.850 -20.117 1.00 92.12 90 GLY A CA 1
ATOM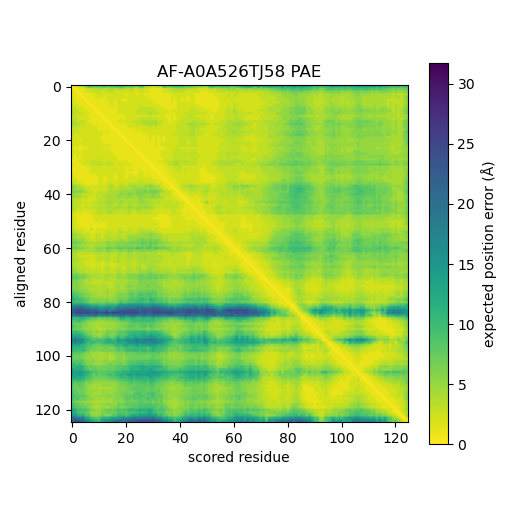 692 C C . GLY A 1 90 ? 5.388 4.963 -19.284 1.00 92.12 90 GLY A C 1
ATOM 693 O O . GLY A 1 90 ? 5.640 6.150 -19.480 1.00 92.12 90 GLY A O 1
ATOM 694 N N . VAL A 1 91 ? 4.549 4.549 -18.337 1.00 92.75 91 VAL A N 1
ATOM 695 C CA . VAL A 1 91 ? 3.997 5.434 -17.312 1.00 92.75 91 VAL A CA 1
ATOM 696 C C . VAL A 1 91 ? 4.903 5.352 -16.090 1.00 92.75 91 VAL A C 1
ATOM 698 O O . VAL A 1 91 ? 4.947 4.324 -15.413 1.00 92.75 91 VAL A O 1
ATOM 701 N N . ALA A 1 92 ? 5.637 6.426 -15.825 1.00 90.56 92 ALA A N 1
ATOM 702 C CA . ALA A 1 92 ? 6.497 6.551 -14.662 1.00 90.56 92 ALA A CA 1
ATOM 703 C C . ALA A 1 92 ? 5.686 6.877 -13.405 1.00 90.56 92 ALA A C 1
ATOM 705 O O . ALA A 1 92 ? 4.710 7.630 -13.430 1.00 90.56 92 ALA A O 1
ATOM 706 N N . ARG A 1 93 ? 6.131 6.322 -12.281 1.00 88.06 93 ARG A N 1
ATOM 707 C CA . ARG A 1 93 ? 5.695 6.698 -10.934 1.00 88.06 93 ARG A CA 1
ATOM 708 C C . ARG A 1 93 ? 6.740 7.635 -10.340 1.00 88.06 93 ARG A C 1
ATOM 710 O O . ARG A 1 93 ? 7.930 7.373 -10.505 1.00 88.06 93 ARG A O 1
ATOM 717 N N . GLY A 1 94 ? 6.313 8.707 -9.678 1.00 84.62 94 GLY A N 1
ATOM 718 C CA . GLY A 1 94 ? 7.232 9.740 -9.191 1.00 84.62 94 GLY A CA 1
ATOM 719 C C . GLY A 1 94 ? 7.713 10.674 -10.308 1.00 84.62 94 GLY A C 1
ATOM 720 O O . GLY A 1 94 ? 6.890 11.276 -11.002 1.00 84.62 94 GLY A O 1
ATOM 721 N N . THR A 1 95 ? 9.033 10.835 -10.457 1.00 78.69 95 THR A N 1
ATOM 722 C CA . THR A 1 95 ? 9.632 11.756 -11.438 1.00 78.69 95 THR A CA 1
ATOM 723 C C . THR A 1 95 ? 9.480 11.236 -12.871 1.00 78.69 95 THR A C 1
ATOM 725 O O . THR A 1 95 ? 9.482 10.032 -13.123 1.00 78.69 95 THR A O 1
ATOM 728 N N . GLY A 1 96 ? 9.353 12.154 -13.834 1.00 84.62 96 GLY A N 1
ATOM 729 C CA . GLY A 1 96 ? 9.296 11.845 -15.271 1.00 84.62 96 GLY A CA 1
ATOM 730 C C . GLY A 1 96 ? 10.663 11.591 -15.908 1.00 84.62 96 GLY A C 1
ATOM 731 O O . GLY A 1 96 ? 10.824 11.806 -17.103 1.00 84.62 96 GLY A O 1
ATOM 732 N N . GLU A 1 97 ? 11.655 11.196 -15.115 1.00 90.00 97 GLU A N 1
ATOM 733 C CA . GLU A 1 97 ? 13.002 10.878 -15.588 1.00 90.00 97 GLU A CA 1
ATOM 734 C C . GLU A 1 97 ? 13.071 9.437 -16.088 1.00 90.00 97 GLU A C 1
ATOM 736 O O . GLU A 1 97 ? 12.300 8.587 -15.641 1.00 90.00 97 GLU A O 1
ATOM 741 N N . ARG A 1 98 ? 14.010 9.151 -16.994 1.00 91.62 98 ARG A N 1
ATOM 742 C CA . ARG A 1 98 ? 14.253 7.799 -17.507 1.00 91.62 98 ARG A CA 1
ATOM 743 C C . ARG A 1 98 ? 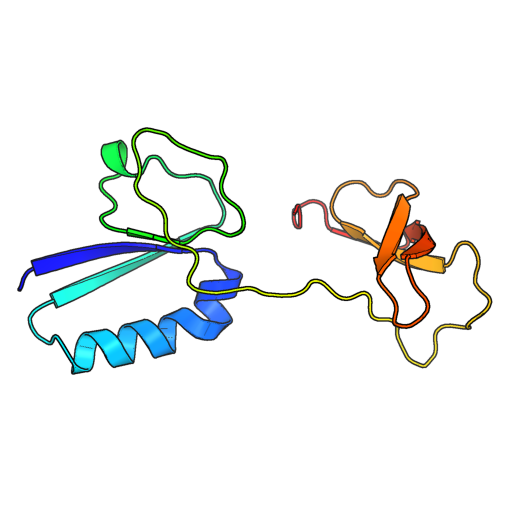14.527 6.816 -16.367 1.00 91.62 98 ARG A C 1
ATOM 745 O O . ARG A 1 98 ? 15.275 7.127 -15.442 1.00 91.62 98 ARG A O 1
ATOM 752 N N . GLN A 1 99 ? 13.933 5.626 -16.450 1.00 90.94 99 GLN A N 1
ATOM 753 C CA . GLN A 1 99 ? 13.973 4.635 -15.371 1.00 90.94 99 GLN A CA 1
ATOM 754 C C . GLN A 1 99 ? 14.356 3.257 -15.903 1.00 90.94 99 GLN A C 1
ATOM 756 O O . GLN A 1 99 ? 13.865 2.833 -16.947 1.00 90.94 99 GLN A O 1
ATOM 761 N N . THR A 1 100 ? 15.144 2.514 -15.129 1.00 93.12 100 THR A N 1
ATOM 762 C CA . THR A 1 100 ? 15.355 1.081 -15.355 1.00 93.12 100 THR A CA 1
ATOM 763 C C . THR A 1 100 ? 14.483 0.298 -14.383 1.00 93.12 100 THR A C 1
ATOM 765 O O . THR A 1 100 ? 14.674 0.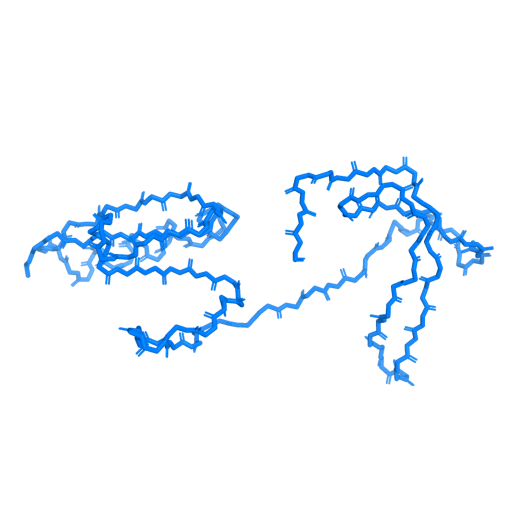345 -13.166 1.00 93.12 100 THR A O 1
ATOM 768 N N . TRP A 1 101 ? 13.507 -0.443 -14.900 1.00 92.12 101 TRP A N 1
ATOM 769 C CA . TRP A 1 101 ? 12.666 -1.310 -14.081 1.00 92.12 101 TRP A CA 1
ATOM 770 C C . TRP A 1 101 ? 13.264 -2.708 -13.997 1.00 92.12 101 TRP A C 1
ATOM 772 O O . TRP A 1 101 ? 13.335 -3.436 -14.987 1.00 92.12 101 TRP A O 1
ATOM 782 N N . HIS A 1 102 ? 13.649 -3.115 -12.790 1.00 92.75 102 HIS A N 1
ATOM 783 C CA . HIS A 1 102 ? 14.065 -4.487 -12.521 1.00 92.75 102 HIS A CA 1
ATOM 784 C C . HIS A 1 102 ? 12.847 -5.365 -12.239 1.00 92.75 102 HIS A C 1
ATOM 786 O O . HIS A 1 102 ? 12.146 -5.185 -11.243 1.00 92.75 102 HIS A O 1
ATOM 792 N N . VAL A 1 103 ? 12.614 -6.348 -13.105 1.00 92.81 103 VAL A N 1
ATOM 793 C CA . VAL A 1 103 ? 11.478 -7.267 -13.017 1.00 92.81 103 VAL A CA 1
ATOM 794 C C . VAL A 1 103 ? 11.945 -8.703 -12.822 1.00 92.81 103 VAL A C 1
ATOM 796 O O . VAL A 1 103 ? 13.015 -9.113 -13.276 1.00 92.81 103 VAL A O 1
ATOM 799 N N . LYS A 1 104 ? 11.122 -9.502 -12.145 1.00 93.81 104 LYS A N 1
ATOM 800 C CA . LYS A 1 104 ? 11.310 -10.951 -12.055 1.00 93.81 104 LYS A CA 1
ATOM 801 C C . LYS A 1 104 ? 10.380 -11.632 -13.054 1.00 93.81 104 LYS A C 1
ATOM 803 O O . LYS A 1 104 ? 9.167 -11.469 -12.974 1.00 93.81 104 LYS A O 1
ATOM 808 N N . THR A 1 105 ? 10.959 -12.409 -13.958 1.00 90.25 105 THR A N 1
ATOM 809 C CA . THR A 1 105 ? 10.259 -13.226 -14.957 1.00 90.25 105 THR A CA 1
ATOM 810 C C . THR A 1 105 ? 10.439 -14.712 -14.642 1.00 90.25 105 THR A C 1
ATOM 812 O O . THR A 1 105 ? 11.231 -15.073 -13.765 1.00 90.25 105 THR A O 1
ATOM 815 N N . GLU A 1 106 ? 9.738 -15.585 -15.366 1.00 90.75 106 GLU A N 1
ATOM 816 C CA . GLU A 1 106 ? 9.954 -17.037 -15.283 1.00 90.75 106 GLU A CA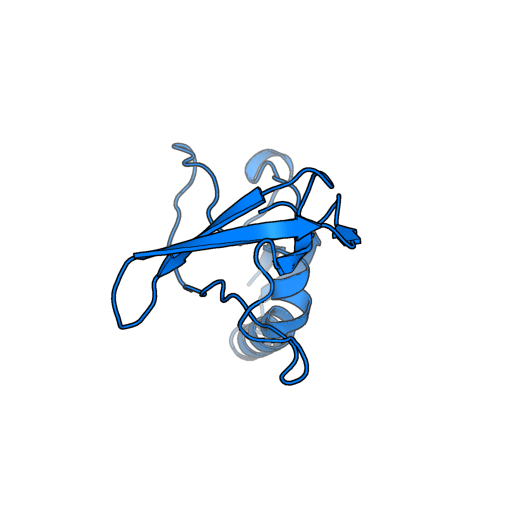 1
ATOM 817 C C . GLU A 1 106 ? 11.391 -17.436 -15.663 1.00 90.75 106 GLU A C 1
ATOM 819 O O . GLU A 1 106 ? 11.950 -18.348 -15.063 1.00 90.75 106 GLU A O 1
ATOM 824 N N . ALA A 1 107 ? 12.023 -16.701 -16.586 1.00 91.06 107 ALA A N 1
ATOM 825 C CA . ALA A 1 107 ? 13.403 -16.926 -17.021 1.00 91.06 107 ALA A CA 1
ATOM 826 C C . ALA A 1 107 ? 14.465 -16.308 -16.084 1.00 91.06 107 ALA A C 1
ATOM 828 O O . ALA A 1 107 ? 15.660 -16.457 -16.326 1.00 91.06 107 ALA A O 1
ATOM 829 N N . GLY A 1 108 ? 14.054 -15.608 -15.018 1.00 93.62 108 GLY A N 1
ATOM 830 C CA . GLY A 1 108 ? 14.952 -14.932 -14.079 1.00 93.62 108 GLY A CA 1
ATOM 831 C C . GLY A 1 108 ? 14.742 -13.418 -14.008 1.00 93.62 108 GLY A C 1
ATOM 832 O O . GLY A 1 108 ? 13.697 -12.890 -14.396 1.00 93.62 108 GLY A O 1
ATOM 833 N N . ARG A 1 109 ? 15.723 -12.704 -13.446 1.00 93.69 109 ARG A N 1
ATOM 834 C CA . ARG A 1 109 ? 15.688 -11.235 -13.361 1.00 93.69 109 ARG A CA 1
ATOM 835 C C . ARG A 1 109 ? 15.957 -10.626 -14.736 1.00 93.69 109 ARG A C 1
ATOM 837 O O . ARG A 1 109 ? 16.864 -11.065 -15.431 1.00 93.69 109 ARG A O 1
ATOM 844 N N . SER A 1 110 ? 15.188 -9.606 -15.092 1.00 91.56 110 SER A N 1
ATOM 845 C CA . SER A 1 110 ? 15.347 -8.824 -16.316 1.00 91.56 110 SER A CA 1
ATOM 846 C C . SER A 1 110 ? 15.260 -7.333 -15.985 1.00 91.56 110 SER A C 1
ATOM 848 O O . SER A 1 110 ? 14.709 -6.955 -14.948 1.00 91.56 110 SER A O 1
ATOM 850 N N . ALA A 1 111 ? 15.844 -6.498 -16.835 1.00 92.38 111 ALA A N 1
ATOM 851 C CA . ALA A 1 111 ? 15.780 -5.048 -16.745 1.00 92.38 111 ALA A CA 1
ATOM 852 C C . ALA A 1 111 ? 15.041 -4.515 -17.975 1.00 92.38 111 ALA A C 1
ATOM 854 O O . ALA A 1 111 ? 15.271 -4.999 -19.083 1.00 92.38 111 ALA A O 1
ATOM 855 N N . ILE A 1 112 ? 14.152 -3.550 -17.763 1.00 91.06 112 ILE A N 1
ATOM 856 C CA . ILE A 1 112 ? 13.411 -2.871 -18.824 1.00 91.06 112 ILE A CA 1
ATOM 857 C C . ILE A 1 112 ? 13.746 -1.388 -18.734 1.00 91.06 112 ILE A C 1
ATOM 859 O O . ILE A 1 112 ? 13.482 -0.759 -17.710 1.00 91.06 112 ILE A O 1
ATOM 863 N N . GLU A 1 113 ? 14.316 -0.842 -19.799 1.00 93.38 113 GLU A N 1
ATOM 864 C CA . GLU A 1 113 ? 14.522 0.594 -19.947 1.00 93.38 113 GLU A CA 1
ATOM 865 C C . GLU A 1 113 ? 13.198 1.270 -20.305 1.00 93.38 113 GLU A C 1
ATOM 867 O O . GLU A 1 113 ? 12.545 0.894 -21.282 1.00 93.38 113 GLU A O 1
ATOM 872 N N . ILE A 1 114 ? 12.798 2.264 -19.512 1.00 92.75 114 ILE A N 1
ATOM 873 C CA . ILE A 1 114 ? 11.547 3.000 -19.682 1.00 92.75 114 ILE A CA 1
ATOM 874 C C . ILE A 1 114 ? 11.834 4.459 -20.005 1.00 92.75 114 ILE A C 1
ATOM 876 O O . ILE A 1 114 ? 12.451 5.166 -19.207 1.00 92.75 114 ILE A O 1
ATOM 880 N N . GLU A 1 115 ? 11.305 4.906 -21.142 1.00 93.62 115 GLU A N 1
ATOM 881 C CA . GLU A 1 115 ? 11.179 6.314 -21.513 1.00 93.62 115 GLU A CA 1
ATOM 882 C C . GLU A 1 115 ? 9.792 6.812 -21.063 1.00 93.62 115 GLU A C 1
ATOM 884 O O . GLU A 1 115 ? 8.771 6.376 -21.614 1.00 93.62 115 GLU A O 1
ATOM 889 N N . PRO A 1 116 ? 9.691 7.666 -20.030 1.00 93.75 116 PRO A N 1
ATOM 890 C CA . PRO A 1 116 ? 8.400 8.106 -19.524 1.00 93.75 116 PRO A CA 1
ATOM 891 C C . PRO A 1 116 ? 7.649 8.958 -20.547 1.00 93.75 116 PRO A C 1
ATOM 893 O O . PRO A 1 116 ? 8.094 10.033 -20.934 1.00 93.75 116 PRO A O 1
ATOM 896 N N . VAL A 1 117 ? 6.455 8.513 -20.933 1.00 93.69 117 VAL A N 1
ATOM 897 C CA . VAL A 1 117 ? 5.514 9.314 -21.740 1.00 93.69 117 VAL A CA 1
ATOM 898 C C . VAL A 1 117 ? 4.429 9.970 -20.882 1.00 93.69 117 VAL A C 1
ATOM 900 O O . VAL A 1 117 ? 3.706 10.851 -21.339 1.00 93.69 117 VAL A O 1
ATOM 903 N N . LEU A 1 118 ? 4.313 9.532 -19.626 1.00 93.38 118 LEU A N 1
ATOM 904 C CA . LEU A 1 118 ? 3.436 10.072 -18.593 1.00 93.38 118 LEU A CA 1
ATOM 905 C C . LEU A 1 118 ? 4.098 9.841 -17.232 1.00 93.38 118 LEU A C 1
ATOM 907 O O . LEU A 1 118 ? 4.653 8.768 -17.005 1.00 93.38 118 LEU A O 1
ATOM 911 N N . ALA A 1 119 ? 3.992 10.805 -16.318 1.00 92.50 119 ALA A N 1
ATOM 912 C CA . ALA A 1 119 ? 4.459 10.669 -14.942 1.00 92.50 119 ALA A CA 1
ATOM 913 C C . ALA A 1 119 ? 3.307 10.867 -13.950 1.00 92.50 119 ALA A C 1
ATOM 915 O O . ALA A 1 119 ? 2.518 11.806 -14.068 1.00 92.50 119 ALA A O 1
ATOM 916 N N . LEU A 1 120 ? 3.222 9.981 -12.960 1.00 91.19 120 LEU A N 1
ATOM 917 C CA . LEU A 1 120 ? 2.233 10.011 -11.888 1.00 91.19 120 LEU A CA 1
ATOM 918 C C . LEU A 1 120 ? 2.926 10.415 -10.583 1.00 91.19 120 LEU A C 1
ATOM 920 O O . LEU A 1 120 ? 3.362 9.567 -9.805 1.00 91.19 120 LEU A O 1
ATOM 924 N N . GLY A 1 121 ? 3.043 11.725 -10.360 1.00 84.75 121 GLY A N 1
ATOM 925 C CA . GLY A 1 121 ? 3.857 12.281 -9.273 1.00 84.75 121 GLY A CA 1
ATOM 926 C C . GLY A 1 121 ? 3.378 11.946 -7.856 1.00 84.75 121 GLY A C 1
ATOM 927 O O . GLY A 1 121 ? 4.186 11.911 -6.937 1.00 84.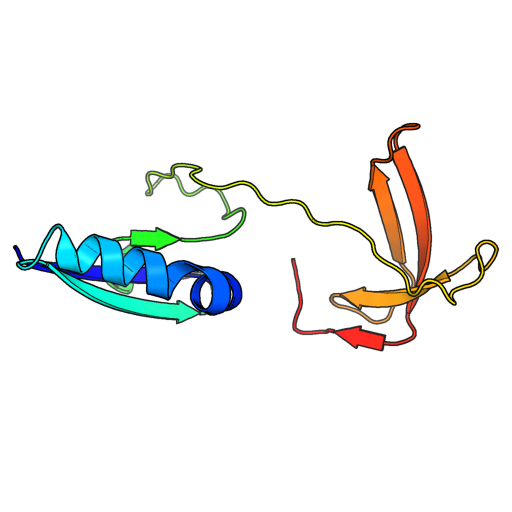75 121 GLY A O 1
ATOM 928 N N . THR A 1 122 ? 2.086 11.667 -7.669 1.00 81.75 122 THR A N 1
ATOM 929 C CA . THR A 1 122 ? 1.505 11.318 -6.358 1.00 81.75 122 THR A CA 1
ATOM 930 C C . THR A 1 122 ? 1.371 9.814 -6.129 1.00 81.75 122 THR A C 1
ATOM 932 O O . THR A 1 122 ? 1.046 9.388 -5.025 1.00 81.75 122 THR A O 1
ATOM 935 N N . LEU A 1 123 ? 1.634 8.996 -7.152 1.00 78.25 123 LEU A N 1
ATOM 936 C CA . LEU A 1 123 ? 1.695 7.541 -7.037 1.00 78.25 123 LEU A CA 1
ATOM 937 C C . LEU A 1 123 ? 3.140 7.140 -6.769 1.00 78.25 123 LEU A C 1
ATOM 939 O O . LEU A 1 123 ? 3.865 6.722 -7.667 1.00 78.25 123 LEU A O 1
ATOM 943 N N . ILE A 1 124 ? 3.542 7.302 -5.519 1.00 66.75 124 ILE A N 1
ATOM 944 C CA . ILE A 1 124 ? 4.826 6.862 -4.980 1.00 66.75 124 ILE A CA 1
ATOM 945 C C . ILE A 1 124 ? 4.606 5.532 -4.254 1.00 66.75 124 ILE A C 1
ATOM 947 O O . ILE A 1 124 ? 3.628 5.386 -3.522 1.00 66.75 124 ILE A O 1
ATOM 951 N N . MET A 1 125 ? 5.459 4.542 -4.531 1.00 58.81 125 MET A N 1
ATOM 952 C CA . MET A 1 125 ? 5.547 3.313 -3.733 1.00 58.81 125 MET A CA 1
ATOM 953 C C . MET A 1 125 ? 6.823 3.331 -2.917 1.00 58.81 125 MET A C 1
ATOM 955 O O . MET A 1 125 ? 7.842 3.781 -3.488 1.00 58.81 125 MET A O 1
#

Sequence (125 aa):
KGRLRISAPLLFSQTAMGRIAAGFALKFPEVRLEVTTEDRAVDMIEEGYDLVIRVNPDPDESLIGRAFLRDRLVVVASPQLPRTGDPAPGVARGTGERQTWHVKTEAGRSAIEIEPVLALGTLIM

Nearest PDB structures (foldseek):
  7trw-assembly1_A-2  TM=6.192E-01  e=2.636E-06  Yersinia pestis CO92
  3kos-assembly1_A  TM=8.713E-01  e=1.555E-03  Citrobacter freundii
  3kot-assembly1_A-2  TM=8.676E-01  e=2.146E-03  Citrobacter freundii
  5mmh-assembly3_B-4  TM=8.789E-01  e=5.642E-03  Pseudomonas aeruginosa PAO1
  5mmh-assembly4_D-5  TM=8.683E-01  e=9.447E-03  Pseudomonas aeruginosa PAO1

Radius of gyration: 19.56 Å; Cα contacts (8 Å, |Δi|>4): 157; chains: 1; bounding box: 39×29×53 Å

Mean predicted aligned error: 5.17 Å

Foldseek 3Di:
DEEAEEEEEQVCCVPPVVVVVVVVCVVPVVYHYDYHYHQDDDDCVVVVHPYYYHDPDDDDPVDDDDDPDDDDDDDDDDPPFDPPDVQGEDEAEADQDWDWDWDQDPVGIDIHTYNYPHYDNPRDD

Solvent-accessible surface area (backbone atoms only — not comparable to full-atom values): 8047 Å² total; per-residue (Å²): 115,48,75,45,34,32,41,29,33,46,71,54,41,77,74,47,42,62,63,53,50,52,56,47,39,71,75,39,74,57,41,48,79,44,78,47,69,48,80,70,90,74,59,48,72,86,73,61,41,76,42,78,52,71,82,88,66,79,93,51,94,93,56,90,84,76,91,85,77,83,87,79,94,76,93,81,75,63,91,81,58,68,94,78,51,81,59,25,80,34,77,28,59,31,63,64,58,76,43,76,47,80,45,83,52,97,97,39,80,47,76,43,52,30,38,45,78,41,53,37,64,86,54,69,131

Secondary structure (DSSP, 8-state):
-EEEEEEE-HHHIIIIIHHHHHHHHHH-TTEEEEEEE--S---TTTTT-SEE--SSPPP-TTS---------------TTS-TT-SSEEEEEESSSS-EEEEEEETTEEEEEEEEEEEEETT---

pLDDT: mean 91.39, std 6.5, range [58.81, 98.5]